Protein AF-A0A958SQ14-F1 (afdb_monomer_lite)

Foldseek 3Di:
DDDDPVLVCCLVPDDDDAPAQEEEAEQCQLPPSVLSCLVVYPHQAYEYEHDDVVSQVNNLVVLVPDPRVNRYYYD

Sequence (75 aa):
MKVGTDGVLLGAWAKIDNHHRTVLDIGSGTGIIALMLAQRSDAQEIDAVEIDPKAHEQCVENFEASPWGDRLFCY

Secondary structure (DSSP, 8-state):
-PPPHHHHHHHHHS---TT--EEEEET-TTTHHHHHHHHH---SEEEEE--SHHHHHHHHHHHHTSTTGGGEEE-

pLDDT: mean 93.9, std 6.8, range [62.19, 98.5]

Radius of gyration: 11.28 Å; chains: 1; bounding box: 25×28×24 Å

Structure (mmCIF, N/CA/C/O backbone):
data_AF-A0A958SQ14-F1
#
_entry.id   AF-A0A958SQ14-F1
#
loop_
_atom_site.group_PDB
_atom_site.id
_atom_site.type_symbol
_atom_site.label_atom_id
_atom_site.label_alt_id
_atom_site.label_comp_id
_atom_site.label_asym_id
_atom_site.label_entity_id
_atom_site.label_seq_id
_atom_site.pdbx_PDB_ins_code
_atom_site.Cartn_x
_atom_site.Cartn_y
_atom_site.Cartn_z
_atom_site.occupancy
_atom_site.B_iso_or_equiv
_atom_site.auth_seq_id
_atom_site.auth_comp_id
_atom_site.auth_asym_id
_atom_site.auth_atom_id
_atom_site.pdbx_PDB_model_num
ATOM 1 N N . MET A 1 1 ? -6.219 11.898 4.376 1.00 62.19 1 MET A N 1
ATOM 2 C CA . MET A 1 1 ? -5.047 12.538 5.037 1.00 62.19 1 MET A CA 1
ATOM 3 C C . MET A 1 1 ? -4.122 13.164 3.993 1.00 62.19 1 MET A C 1
ATOM 5 O O . MET A 1 1 ? -4.305 12.894 2.815 1.00 62.19 1 MET A O 1
ATOM 9 N N . LYS A 1 2 ? -3.156 14.013 4.384 1.00 77.06 2 LYS A N 1
ATOM 10 C CA . LYS A 1 2 ? -2.121 14.501 3.451 1.00 77.06 2 LYS A CA 1
ATOM 11 C C . LYS A 1 2 ? -1.098 13.391 3.195 1.00 77.06 2 LYS A C 1
ATOM 13 O O . LYS A 1 2 ? -0.652 12.762 4.148 1.00 77.06 2 LYS A O 1
ATOM 18 N N . VAL A 1 3 ? -0.710 13.191 1.937 1.00 84.00 3 VAL A N 1
ATOM 19 C CA . VAL A 1 3 ? 0.396 12.292 1.576 1.00 84.00 3 VAL A CA 1
ATOM 20 C C . VAL A 1 3 ? 1.718 12.979 1.920 1.00 84.00 3 VAL A C 1
ATOM 22 O O . VAL A 1 3 ? 1.950 14.116 1.508 1.00 84.00 3 VAL A O 1
ATOM 25 N N . GLY A 1 4 ? 2.560 12.313 2.711 1.00 88.19 4 GLY A N 1
ATOM 26 C CA . GLY A 1 4 ? 3.880 12.815 3.092 1.00 88.19 4 GLY A CA 1
ATOM 27 C C . GLY A 1 4 ? 4.956 12.462 2.065 1.00 88.19 4 GLY A C 1
ATOM 28 O O . GLY A 1 4 ? 4.918 11.387 1.467 1.00 88.19 4 GLY A O 1
ATOM 29 N N . THR A 1 5 ? 5.945 13.343 1.896 1.00 92.44 5 THR A N 1
ATOM 30 C CA . THR A 1 5 ? 7.097 13.114 1.006 1.00 92.44 5 THR A CA 1
ATOM 31 C C . THR A 1 5 ? 7.856 11.843 1.375 1.00 92.44 5 THR A C 1
ATOM 33 O O . THR A 1 5 ? 8.212 11.072 0.490 1.00 92.44 5 THR A O 1
ATOM 36 N N . ASP A 1 6 ? 8.045 11.587 2.670 1.00 91.81 6 ASP A N 1
ATOM 37 C CA . ASP A 1 6 ? 8.806 10.432 3.156 1.00 91.81 6 ASP A CA 1
ATOM 38 C C . ASP A 1 6 ? 8.170 9.106 2.729 1.00 91.81 6 ASP A C 1
ATOM 40 O O . ASP A 1 6 ? 8.878 8.209 2.281 1.00 91.81 6 ASP A O 1
ATOM 44 N N . GLY A 1 7 ? 6.837 9.002 2.778 1.00 90.81 7 GLY A N 1
ATOM 45 C CA . GLY A 1 7 ? 6.118 7.804 2.336 1.00 90.81 7 GLY A CA 1
ATOM 46 C C . GLY A 1 7 ? 6.280 7.548 0.836 1.00 90.81 7 GLY A C 1
ATOM 47 O O . GLY A 1 7 ? 6.514 6.416 0.419 1.00 90.81 7 GLY A O 1
ATOM 48 N N . VAL A 1 8 ? 6.247 8.608 0.022 1.00 93.12 8 VAL A N 1
ATOM 49 C CA . VAL A 1 8 ? 6.480 8.507 -1.429 1.00 93.12 8 VAL A CA 1
ATOM 50 C C . VAL A 1 8 ? 7.931 8.126 -1.727 1.00 93.12 8 VAL A C 1
ATOM 52 O O . VAL A 1 8 ? 8.182 7.257 -2.561 1.00 93.12 8 VAL A O 1
ATOM 55 N N . LEU A 1 9 ? 8.899 8.743 -1.043 1.00 95.75 9 LEU A N 1
ATOM 56 C CA . LEU A 1 9 ? 10.316 8.429 -1.224 1.00 95.75 9 LEU A CA 1
ATOM 57 C C . LEU A 1 9 ? 10.629 6.995 -0.799 1.00 95.75 9 LEU A C 1
ATOM 59 O O . LEU A 1 9 ? 11.317 6.293 -1.535 1.00 95.75 9 LEU A O 1
ATOM 63 N N . LEU A 1 10 ? 10.096 6.541 0.338 1.00 94.3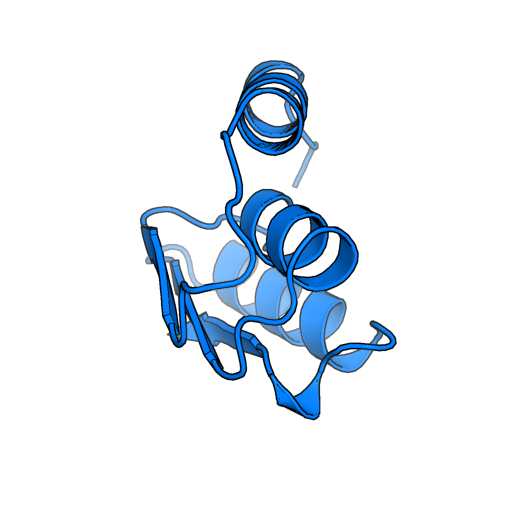1 10 LEU A N 1
ATOM 64 C CA . LEU A 1 10 ? 10.257 5.166 0.804 1.00 94.31 10 LEU A CA 1
ATOM 65 C C . LEU A 1 10 ? 9.650 4.177 -0.189 1.00 94.31 10 LEU A C 1
ATOM 67 O O . LEU A 1 10 ? 10.330 3.237 -0.600 1.00 94.31 10 LEU A O 1
ATOM 71 N N . GLY A 1 11 ? 8.414 4.430 -0.629 1.00 93.56 11 GLY A N 1
ATOM 72 C CA . GLY A 1 11 ? 7.752 3.629 -1.650 1.00 93.56 11 GLY A CA 1
ATOM 73 C C . GLY A 1 11 ? 8.613 3.520 -2.904 1.00 93.56 11 GLY A C 1
ATOM 74 O O . GLY A 1 11 ? 8.895 2.415 -3.344 1.00 93.56 11 GLY A O 1
ATOM 75 N N . ALA A 1 12 ? 9.111 4.636 -3.445 1.00 93.88 12 ALA A N 1
ATOM 76 C CA . ALA A 1 12 ? 9.940 4.648 -4.653 1.00 93.88 12 ALA A CA 1
ATOM 77 C C . ALA A 1 12 ? 11.319 3.993 -4.456 1.00 93.88 12 ALA A C 1
ATOM 79 O O . ALA A 1 12 ? 11.841 3.371 -5.383 1.00 93.88 12 ALA A O 1
ATOM 80 N N . TRP A 1 13 ? 11.907 4.125 -3.265 1.00 94.94 13 TRP A N 1
ATOM 81 C CA . TRP A 1 13 ? 13.237 3.607 -2.949 1.00 94.94 13 TRP A CA 1
ATOM 82 C C . TRP A 1 13 ? 13.232 2.111 -2.621 1.00 94.94 13 TRP A C 1
ATOM 84 O O . TRP A 1 13 ? 14.230 1.431 -2.870 1.00 94.94 13 TRP A O 1
ATOM 94 N N . ALA A 1 14 ? 12.117 1.572 -2.121 1.00 91.00 14 ALA A N 1
ATOM 95 C CA . ALA A 1 14 ? 11.986 0.152 -1.824 1.00 91.00 14 ALA A CA 1
ATOM 96 C C . ALA A 1 14 ? 12.402 -0.693 -3.039 1.00 91.00 14 ALA A C 1
ATOM 98 O O . ALA A 1 14 ? 11.856 -0.550 -4.142 1.00 91.00 14 ALA A O 1
ATOM 99 N N . LYS A 1 15 ? 13.412 -1.547 -2.838 1.00 88.88 15 LYS A N 1
ATOM 100 C CA . LYS A 1 15 ? 13.901 -2.456 -3.870 1.00 88.88 15 LYS A CA 1
ATOM 101 C C . LYS A 1 15 ? 12.918 -3.610 -3.989 1.00 88.88 15 LYS A C 1
ATOM 103 O O . LYS A 1 15 ? 12.708 -4.343 -3.031 1.00 88.88 15 LYS A O 1
ATOM 108 N N . ILE A 1 16 ? 12.368 -3.770 -5.181 1.00 85.25 16 ILE A N 1
ATOM 109 C CA . ILE A 1 16 ? 11.456 -4.854 -5.515 1.00 85.25 16 ILE A CA 1
ATOM 110 C C . ILE A 1 16 ? 12.216 -5.798 -6.435 1.00 85.25 16 ILE A C 1
ATOM 112 O O . ILE A 1 16 ? 12.780 -5.363 -7.440 1.00 85.25 16 ILE A O 1
ATOM 116 N N . ASP A 1 17 ? 12.258 -7.075 -6.077 1.00 80.31 17 ASP A N 1
ATOM 117 C CA . ASP A 1 17 ? 12.603 -8.130 -7.021 1.00 80.31 17 ASP A CA 1
ATOM 118 C C . ASP A 1 17 ? 11.339 -8.926 -7.381 1.00 80.31 17 ASP A C 1
ATOM 120 O O . ASP A 1 17 ? 10.393 -9.019 -6.594 1.00 80.31 17 ASP A O 1
ATOM 124 N N . ASN A 1 18 ? 11.310 -9.481 -8.592 1.00 72.56 18 ASN A N 1
ATOM 125 C CA . ASN A 1 18 ? 10.122 -10.137 -9.152 1.00 72.56 18 ASN A CA 1
ATOM 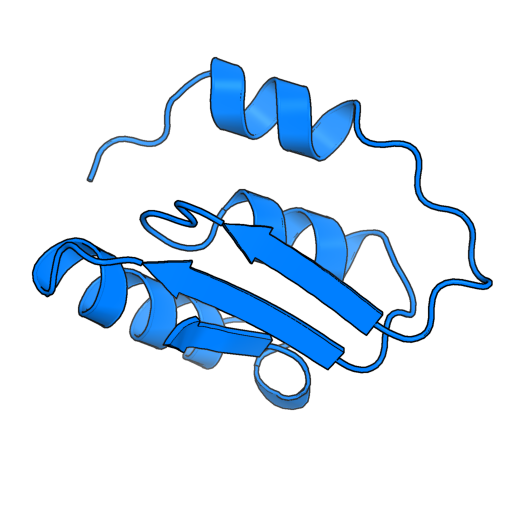126 C C . ASN A 1 18 ? 9.872 -11.541 -8.563 1.00 72.56 18 ASN A C 1
ATOM 128 O O . ASN A 1 18 ? 9.133 -12.333 -9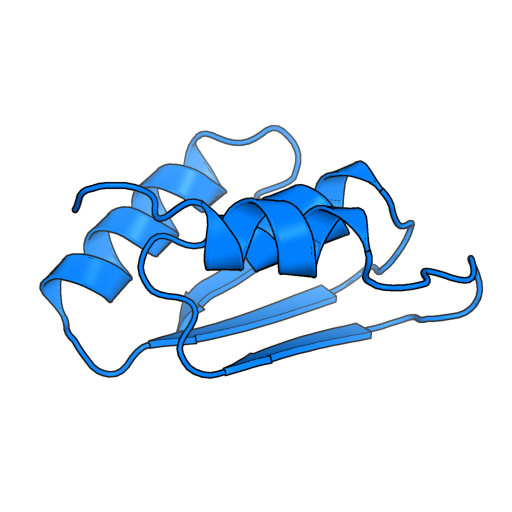.143 1.00 72.56 18 ASN A O 1
ATOM 132 N N . HIS A 1 19 ? 10.510 -11.885 -7.441 1.00 75.75 19 HIS A N 1
ATOM 133 C CA . HIS A 1 19 ? 10.346 -13.178 -6.777 1.00 75.75 19 HIS A CA 1
ATOM 134 C C . HIS A 1 19 ? 9.483 -13.097 -5.514 1.00 75.75 19 HIS A C 1
ATOM 136 O O . HIS A 1 19 ? 9.074 -14.138 -4.993 1.00 75.75 19 HIS A O 1
ATOM 142 N N . HIS A 1 20 ? 9.173 -11.892 -5.029 1.00 77.38 20 HIS A N 1
ATOM 143 C CA . HIS A 1 20 ? 8.315 -11.718 -3.863 1.00 77.38 20 HIS A CA 1
ATOM 144 C C . HIS A 1 20 ? 6.872 -12.079 -4.200 1.00 77.38 20 HIS A C 1
ATOM 146 O O . HIS A 1 20 ? 6.235 -11.466 -5.055 1.00 77.38 20 HIS A O 1
ATOM 152 N N . ARG A 1 21 ? 6.351 -13.085 -3.498 1.00 86.06 21 ARG A N 1
ATOM 153 C CA . ARG A 1 21 ? 4.968 -13.532 -3.663 1.00 86.06 21 ARG A CA 1
ATOM 154 C C . ARG A 1 21 ? 3.989 -12.688 -2.847 1.00 86.06 21 ARG A C 1
ATOM 156 O O . ARG A 1 21 ? 2.859 -12.516 -3.293 1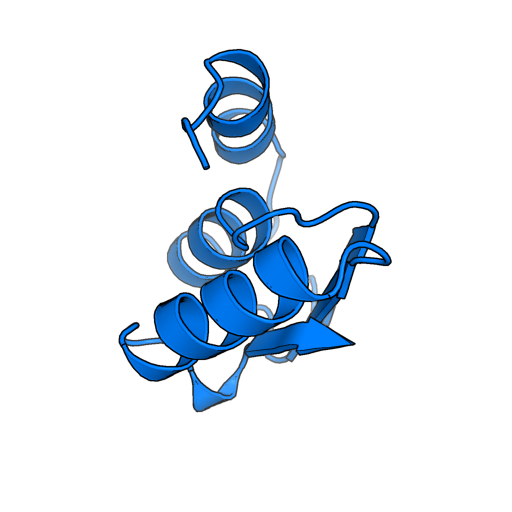.00 86.06 21 ARG A O 1
ATOM 163 N N . THR A 1 22 ? 4.436 -12.167 -1.704 1.00 94.00 22 THR A N 1
ATOM 164 C CA . THR A 1 22 ? 3.628 -11.395 -0.755 1.00 94.00 22 THR A CA 1
ATOM 165 C C . THR A 1 22 ? 4.398 -10.185 -0.215 1.00 94.00 22 THR A C 1
ATOM 167 O O . THR A 1 22 ? 5.634 -10.186 -0.195 1.00 94.00 22 THR A O 1
ATOM 170 N N . VAL A 1 23 ? 3.672 -9.149 0.208 1.00 95.06 23 VAL A N 1
ATOM 171 C CA . VAL A 1 23 ? 4.198 -7.905 0.795 1.00 95.06 23 VAL A CA 1
ATOM 172 C C . VAL A 1 23 ? 3.374 -7.549 2.031 1.00 95.06 23 VAL A C 1
ATOM 174 O O . VAL A 1 23 ? 2.163 -7.731 2.026 1.00 95.06 23 VAL A O 1
ATOM 177 N N . LEU A 1 24 ? 4.027 -6.999 3.057 1.00 96.62 24 LEU A N 1
ATOM 178 C CA . LEU A 1 24 ? 3.376 -6.477 4.258 1.00 96.62 24 LEU A CA 1
ATOM 179 C C . LEU A 1 24 ? 3.763 -5.006 4.478 1.00 96.62 24 LEU A C 1
ATOM 181 O O . LEU A 1 24 ? 4.950 -4.692 4.577 1.00 96.62 24 LEU A O 1
ATOM 185 N N . ASP A 1 25 ? 2.765 -4.131 4.584 1.00 96.50 25 ASP A N 1
ATOM 186 C CA . ASP A 1 25 ? 2.880 -2.692 4.841 1.00 96.50 25 ASP A CA 1
ATOM 187 C C . ASP A 1 25 ? 2.249 -2.343 6.202 1.00 96.50 25 ASP A C 1
ATOM 189 O O . ASP A 1 25 ? 1.031 -2.377 6.368 1.00 96.50 25 ASP A O 1
ATOM 193 N N . ILE A 1 26 ? 3.074 -2.041 7.209 1.00 97.12 26 ILE A N 1
ATOM 194 C CA . ILE A 1 26 ? 2.619 -1.768 8.583 1.00 97.12 26 ILE A CA 1
ATOM 195 C C . ILE A 1 26 ? 2.598 -0.261 8.830 1.00 97.12 26 ILE A C 1
ATOM 197 O O . ILE A 1 26 ? 3.625 0.403 8.690 1.00 97.12 26 ILE A O 1
ATOM 201 N N . GLY A 1 27 ? 1.457 0.259 9.286 1.00 95.62 27 GLY A N 1
ATOM 202 C CA . GLY A 1 27 ? 1.222 1.701 9.361 1.00 95.62 27 GLY A CA 1
ATOM 203 C C . GLY A 1 27 ? 0.940 2.269 7.974 1.00 95.62 27 GLY A C 1
ATOM 204 O O . GLY A 1 27 ? 1.549 3.259 7.567 1.00 95.62 27 GLY A O 1
ATOM 205 N N . SER A 1 28 ? 0.061 1.593 7.228 1.00 96.00 28 SER A N 1
ATOM 206 C CA . SER A 1 28 ? -0.163 1.867 5.806 1.00 96.00 28 SER A CA 1
ATOM 207 C C . SER A 1 28 ? -0.829 3.228 5.552 1.00 96.00 28 SER A C 1
ATOM 209 O O . SER A 1 28 ? -0.774 3.774 4.443 1.00 96.00 28 SER A O 1
ATOM 211 N N . GLY A 1 29 ? -1.436 3.833 6.577 1.00 96.25 29 GLY A N 1
ATOM 212 C CA . GLY A 1 29 ? -2.148 5.094 6.472 1.00 96.25 29 GLY A CA 1
ATOM 213 C C . GLY A 1 29 ? -3.248 4.991 5.424 1.00 96.25 29 GLY A C 1
ATOM 214 O O . GLY A 1 29 ? -4.186 4.226 5.576 1.00 96.25 29 GLY A O 1
ATOM 215 N N . THR A 1 30 ? -3.132 5.760 4.341 1.00 96.69 30 THR A N 1
ATOM 216 C CA . THR A 1 30 ? -4.087 5.712 3.219 1.00 96.69 30 THR A CA 1
ATOM 217 C C . THR A 1 30 ? -3.668 4.750 2.098 1.00 96.69 30 THR A C 1
ATOM 219 O O . THR A 1 30 ? -4.160 4.895 0.979 1.00 96.69 30 THR A O 1
ATOM 222 N N . GLY A 1 31 ? -2.708 3.851 2.332 1.00 96.94 31 GLY A N 1
ATOM 223 C CA . GLY A 1 31 ? -2.341 2.794 1.385 1.00 96.94 31 GLY A CA 1
ATOM 224 C C . GLY A 1 31 ? -1.328 3.177 0.305 1.00 96.94 31 GLY A C 1
ATOM 225 O O . GLY A 1 31 ? -1.142 2.430 -0.651 1.00 96.94 31 GLY A O 1
ATOM 226 N N . ILE A 1 32 ? -0.669 4.340 0.397 1.00 96.62 32 ILE A N 1
ATOM 227 C CA . ILE A 1 32 ? 0.191 4.837 -0.698 1.00 96.62 32 ILE A CA 1
ATOM 228 C C . ILE A 1 32 ? 1.365 3.901 -0.987 1.00 96.62 32 ILE A C 1
ATOM 230 O O . ILE A 1 32 ? 1.646 3.637 -2.155 1.00 96.62 32 ILE A O 1
ATOM 234 N N . ILE A 1 33 ? 2.043 3.386 0.041 1.00 96.75 33 ILE A N 1
ATOM 235 C CA . ILE A 1 33 ? 3.181 2.484 -0.170 1.00 96.75 33 ILE A CA 1
ATOM 236 C C . ILE A 1 33 ? 2.686 1.159 -0.750 1.00 96.75 33 ILE A C 1
ATOM 238 O O . ILE A 1 33 ? 3.196 0.746 -1.789 1.00 96.75 33 ILE A O 1
ATOM 242 N N . ALA A 1 34 ? 1.652 0.550 -0.165 1.00 97.25 34 ALA A N 1
ATOM 243 C CA . ALA A 1 34 ? 1.012 -0.647 -0.711 1.00 97.25 34 ALA A CA 1
ATOM 244 C C . ALA A 1 34 ? 0.619 -0.496 -2.198 1.00 97.25 34 ALA A C 1
ATOM 246 O O . ALA A 1 34 ? 0.972 -1.347 -3.013 1.00 97.25 34 ALA A O 1
ATOM 247 N N . LEU A 1 35 ? 0.004 0.626 -2.592 1.00 97.50 35 LEU A N 1
ATOM 248 C CA . LEU A 1 35 ? -0.334 0.927 -3.992 1.00 97.50 35 LEU A CA 1
ATOM 249 C C . LEU A 1 35 ? 0.906 1.048 -4.888 1.00 97.50 35 LEU A C 1
ATOM 251 O O . LEU A 1 35 ? 0.938 0.512 -5.997 1.00 97.50 35 LEU A O 1
ATOM 255 N N . MET A 1 36 ? 1.954 1.727 -4.416 1.00 96.62 36 MET A N 1
ATOM 256 C CA . MET A 1 36 ? 3.215 1.835 -5.156 1.00 96.62 36 MET A CA 1
ATOM 257 C C . MET A 1 36 ? 3.882 0.469 -5.342 1.00 96.62 36 MET A C 1
ATOM 259 O O . MET A 1 36 ? 4.466 0.209 -6.396 1.00 96.62 36 MET A O 1
ATOM 263 N N . LEU A 1 37 ? 3.804 -0.408 -4.339 1.00 95.31 37 LEU A N 1
ATOM 264 C CA . LEU A 1 37 ? 4.317 -1.774 -4.418 1.00 95.31 37 LEU A CA 1
ATOM 265 C C . LEU A 1 37 ? 3.458 -2.633 -5.357 1.00 95.31 37 LEU A C 1
ATOM 267 O O . LEU A 1 37 ? 4.022 -3.387 -6.149 1.00 95.31 37 LEU A O 1
ATOM 271 N N . ALA A 1 38 ? 2.134 -2.461 -5.365 1.00 95.81 38 ALA A N 1
ATOM 272 C CA . ALA A 1 38 ? 1.226 -3.124 -6.306 1.00 95.81 38 ALA A CA 1
ATOM 273 C C . ALA A 1 38 ? 1.540 -2.764 -7.764 1.00 95.81 38 ALA A C 1
ATOM 275 O O . ALA A 1 38 ? 1.589 -3.639 -8.629 1.00 95.81 38 ALA A O 1
ATOM 276 N N . GLN A 1 39 ? 1.824 -1.483 -8.024 1.00 95.19 39 GLN A N 1
ATOM 277 C CA . GLN A 1 39 ? 2.193 -0.992 -9.350 1.00 95.19 39 GLN A CA 1
ATOM 278 C C . GLN A 1 39 ? 3.556 -1.513 -9.822 1.00 95.19 39 GLN A C 1
ATOM 280 O O . GLN A 1 39 ? 3.756 -1.734 -11.016 1.00 95.19 39 GLN A O 1
ATOM 285 N N . ARG A 1 40 ? 4.521 -1.634 -8.907 1.00 94.00 40 ARG A N 1
ATOM 286 C CA . ARG A 1 40 ? 5.932 -1.879 -9.244 1.00 94.00 40 ARG A CA 1
ATOM 287 C C . ARG A 1 40 ? 6.367 -3.336 -9.082 1.00 94.00 40 ARG A C 1
ATOM 289 O O . ARG A 1 40 ? 7.524 -3.633 -9.367 1.00 94.00 40 ARG A O 1
ATOM 296 N N . SER A 1 41 ? 5.488 -4.219 -8.613 1.00 92.94 41 SER A N 1
ATOM 297 C CA . SER A 1 41 ? 5.785 -5.634 -8.369 1.00 92.94 41 SER A CA 1
ATOM 298 C C . SER A 1 41 ? 4.713 -6.565 -8.925 1.00 92.94 41 SER A C 1
ATOM 300 O O . SER A 1 41 ? 3.552 -6.182 -9.090 1.00 92.94 41 SER A O 1
ATOM 302 N N . ASP A 1 42 ? 5.091 -7.832 -9.084 1.00 92.38 42 ASP A N 1
ATOM 303 C CA . ASP A 1 42 ? 4.182 -8.940 -9.393 1.00 92.38 42 ASP A CA 1
ATOM 304 C C . ASP A 1 42 ? 3.667 -9.660 -8.126 1.00 92.38 42 ASP A C 1
ATOM 306 O O . ASP A 1 42 ? 3.122 -10.764 -8.218 1.00 92.38 42 ASP A O 1
ATOM 310 N N . ALA A 1 43 ? 3.836 -9.062 -6.936 1.00 93.75 43 ALA A N 1
ATOM 311 C CA . ALA A 1 43 ? 3.403 -9.652 -5.667 1.00 93.75 43 ALA A CA 1
ATOM 312 C C . ALA A 1 43 ? 1.896 -9.923 -5.678 1.00 93.75 43 ALA A C 1
ATOM 314 O O . ALA A 1 43 ? 1.097 -9.004 -5.825 1.00 93.75 43 ALA A O 1
ATOM 315 N N . GLN A 1 44 ? 1.487 -11.177 -5.526 1.00 94.44 44 GLN A N 1
ATOM 316 C CA . GLN A 1 44 ? 0.083 -11.564 -5.688 1.00 94.44 44 GLN A CA 1
ATOM 317 C C . GLN A 1 44 ? -0.798 -11.096 -4.524 1.00 94.44 44 GLN A C 1
ATOM 319 O O . GLN A 1 44 ? -2.007 -10.999 -4.687 1.00 94.44 44 GLN A O 1
ATOM 324 N N . GLU A 1 45 ? -0.188 -10.786 -3.384 1.00 96.38 45 GLU A N 1
ATOM 325 C CA . GLU A 1 45 ? -0.876 -10.398 -2.157 1.00 96.38 45 GLU A CA 1
ATOM 326 C C . GLU A 1 45 ? -0.083 -9.297 -1.450 1.00 96.38 45 GLU A C 1
ATOM 328 O O . GLU A 1 45 ? 1.137 -9.401 -1.281 1.00 96.38 45 GLU A O 1
ATOM 333 N N . ILE A 1 46 ? -0.767 -8.218 -1.088 1.00 97.56 46 ILE A N 1
ATOM 334 C CA . ILE A 1 46 ? -0.203 -7.071 -0.388 1.00 97.56 46 ILE A CA 1
ATOM 335 C C . ILE A 1 46 ? -1.128 -6.753 0.780 1.00 97.56 46 ILE A C 1
ATOM 337 O O . ILE A 1 46 ? -2.220 -6.212 0.595 1.00 97.56 46 ILE A O 1
ATOM 341 N N . ASP A 1 47 ? -0.659 -7.084 1.976 1.00 98.25 47 ASP A N 1
ATOM 342 C CA . ASP A 1 47 ? -1.362 -6.822 3.220 1.00 98.25 47 ASP A CA 1
ATOM 343 C C . ASP A 1 47 ? -0.924 -5.471 3.784 1.00 98.25 47 ASP A C 1
ATOM 345 O O . ASP A 1 47 ? 0.263 -5.206 3.976 1.00 98.25 47 ASP A O 1
ATOM 349 N N . ALA A 1 48 ? -1.893 -4.618 4.077 1.00 98.12 48 ALA A N 1
ATOM 350 C CA . ALA A 1 48 ? -1.725 -3.332 4.725 1.00 98.12 48 ALA A CA 1
ATOM 351 C C . ALA A 1 48 ? -2.363 -3.378 6.115 1.00 98.12 48 ALA A C 1
ATOM 353 O O . ALA A 1 48 ? -3.491 -3.839 6.259 1.00 98.12 48 ALA A O 1
ATOM 354 N N . VAL A 1 49 ? -1.659 -2.892 7.135 1.00 98.44 49 VAL A N 1
ATOM 355 C CA . VAL A 1 49 ? -2.168 -2.815 8.512 1.00 98.44 49 VAL A CA 1
ATOM 356 C C . VAL A 1 49 ? -2.250 -1.355 8.931 1.00 98.44 49 VAL A C 1
ATOM 358 O O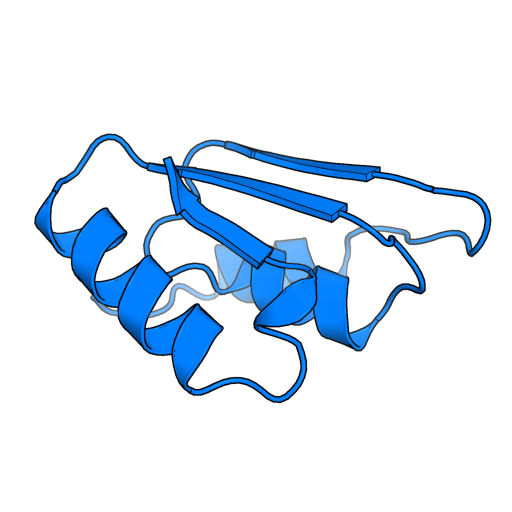 . VAL A 1 49 ? -1.228 -0.659 8.938 1.00 98.44 49 VAL A O 1
ATOM 361 N N . GLU A 1 50 ? -3.440 -0.896 9.311 1.00 97.75 50 GLU A N 1
ATOM 362 C CA . GLU A 1 50 ? -3.674 0.465 9.789 1.00 97.75 50 GLU A CA 1
ATOM 363 C C . GLU A 1 50 ? -4.611 0.486 11.003 1.00 97.75 50 GLU A C 1
ATOM 365 O O . GLU A 1 50 ? -5.719 -0.034 10.981 1.00 97.75 50 GLU A O 1
ATOM 370 N N . ILE A 1 51 ? -4.156 1.118 12.086 1.00 97.88 51 ILE A N 1
ATOM 371 C CA . ILE A 1 51 ? -4.876 1.137 13.364 1.00 97.88 51 ILE A CA 1
ATOM 372 C C . ILE A 1 51 ? -5.868 2.299 13.462 1.00 97.88 51 ILE A C 1
ATOM 374 O O . ILE A 1 51 ? -6.828 2.219 14.229 1.00 97.88 51 ILE A O 1
ATOM 378 N N . ASP A 1 52 ? -5.633 3.396 12.735 1.00 97.44 52 ASP A N 1
ATOM 379 C CA . ASP A 1 52 ? -6.557 4.523 12.694 1.00 97.44 52 ASP A CA 1
ATOM 380 C C . ASP A 1 52 ? -7.752 4.202 11.776 1.00 97.44 52 ASP A C 1
ATOM 382 O O . ASP A 1 52 ? -7.566 4.037 10.570 1.00 97.44 52 ASP A O 1
ATOM 386 N N . PRO A 1 53 ? -8.996 4.179 12.293 1.00 97.19 53 PRO A N 1
ATOM 387 C CA . PRO A 1 53 ? -10.155 3.765 11.501 1.00 97.19 53 PRO A CA 1
ATOM 388 C C . PRO A 1 53 ? -10.420 4.639 10.271 1.00 97.19 53 PRO A C 1
ATOM 390 O O . PRO A 1 53 ? -10.867 4.141 9.247 1.00 97.19 53 PRO A O 1
ATOM 393 N N . LYS A 1 54 ? -10.130 5.945 10.338 1.00 97.06 54 LYS A N 1
ATOM 394 C CA . LYS A 1 54 ? -10.362 6.850 9.199 1.00 97.06 54 LYS A CA 1
ATOM 395 C C . LYS A 1 54 ? -9.315 6.652 8.111 1.00 97.06 54 LYS A C 1
ATOM 397 O O . LYS A 1 54 ? -9.606 6.812 6.928 1.00 97.06 54 LYS A O 1
ATOM 402 N N . ALA A 1 55 ? -8.078 6.376 8.513 1.00 97.06 55 ALA A N 1
ATOM 403 C CA . ALA A 1 55 ? -7.009 6.019 7.600 1.00 97.06 55 ALA A CA 1
ATOM 404 C C . ALA A 1 55 ? -7.301 4.671 6.932 1.00 97.06 55 ALA A C 1
ATOM 406 O O . ALA A 1 55 ? -7.227 4.601 5.709 1.00 97.06 55 ALA A O 1
ATOM 407 N N . HIS A 1 56 ? -7.727 3.673 7.714 1.00 98.12 56 HIS A N 1
ATOM 408 C CA . HIS A 1 56 ? -8.185 2.369 7.231 1.00 98.12 56 HIS A CA 1
ATOM 409 C C . HIS A 1 56 ? -9.314 2.497 6.201 1.00 98.12 56 HIS A C 1
ATOM 411 O O . HIS A 1 56 ? -9.148 2.027 5.078 1.00 98.12 56 HIS A O 1
ATOM 417 N N . GLU A 1 57 ? -10.404 3.205 6.522 1.00 98.19 57 GLU A N 1
ATOM 418 C CA . GLU A 1 57 ? -11.527 3.422 5.594 1.00 98.19 57 GLU A CA 1
ATOM 419 C C . GLU A 1 57 ? -11.038 4.026 4.271 1.00 98.19 57 GLU A C 1
ATOM 421 O O . GLU A 1 57 ? -11.330 3.517 3.190 1.00 98.19 57 GLU A O 1
ATOM 426 N N . GLN A 1 58 ? -10.200 5.063 4.351 1.00 97.88 58 GLN A N 1
ATOM 427 C CA . GLN A 1 58 ? -9.639 5.693 3.160 1.00 97.88 58 GLN A CA 1
ATOM 428 C C . GLN A 1 58 ? -8.683 4.770 2.389 1.00 97.88 58 GLN A C 1
ATOM 430 O O . GLN A 1 58 ? -8.585 4.878 1.167 1.00 97.88 58 GLN A O 1
ATOM 435 N N . CYS A 1 59 ? -7.941 3.908 3.085 1.00 98.19 59 CYS A N 1
ATOM 436 C CA . CYS A 1 59 ? -7.052 2.916 2.492 1.00 98.19 59 CYS A CA 1
ATOM 437 C C . CYS A 1 59 ? -7.849 1.903 1.667 1.00 98.19 59 CYS A C 1
ATOM 439 O O . CYS A 1 59 ? -7.532 1.695 0.497 1.00 98.19 59 CYS A O 1
ATOM 441 N N . VAL A 1 60 ? -8.933 1.362 2.237 1.00 98.50 60 VAL A N 1
ATOM 442 C CA . VAL A 1 60 ? -9.860 0.456 1.543 1.00 98.50 60 VAL A CA 1
ATOM 443 C C . VAL A 1 60 ? -10.448 1.132 0.306 1.00 98.50 60 VAL A C 1
ATOM 445 O O . VAL A 1 60 ? -10.327 0.589 -0.789 1.00 98.50 60 VAL A O 1
ATOM 448 N N . GLU A 1 61 ? -10.982 2.350 0.441 1.00 98.31 61 GLU A N 1
ATOM 449 C CA . GLU A 1 61 ? -11.512 3.115 -0.699 1.00 98.31 61 GLU A CA 1
ATOM 450 C C . GLU A 1 61 ? -10.463 3.301 -1.810 1.00 98.31 61 GLU A C 1
ATOM 452 O O . GLU A 1 61 ? -10.758 3.148 -2.997 1.00 98.31 61 GLU A O 1
ATOM 457 N N . ASN A 1 62 ? -9.217 3.616 -1.440 1.00 98.06 62 ASN A N 1
ATOM 458 C CA . ASN A 1 62 ? -8.130 3.789 -2.400 1.00 98.06 62 ASN A CA 1
ATOM 459 C C . ASN A 1 62 ? -7.746 2.473 -3.088 1.00 98.06 62 ASN A C 1
ATOM 461 O O . ASN A 1 62 ? -7.423 2.484 -4.277 1.00 98.06 62 ASN A O 1
ATOM 465 N N . PHE A 1 63 ? -7.757 1.354 -2.362 1.00 98.44 63 PHE A N 1
ATOM 466 C CA . PHE A 1 63 ? -7.473 0.031 -2.916 1.00 98.44 63 PHE A CA 1
ATOM 467 C C . PHE A 1 63 ? -8.557 -0.395 -3.905 1.00 98.44 63 PHE A C 1
ATOM 469 O O . PHE A 1 63 ? -8.223 -0.765 -5.033 1.00 98.44 63 PHE A O 1
ATOM 476 N N . GLU A 1 64 ? -9.830 -0.254 -3.531 1.00 98.38 64 GLU A N 1
ATOM 477 C CA . GLU A 1 64 ? -10.990 -0.566 -4.377 1.00 98.38 64 GLU A CA 1
ATOM 478 C C . GLU A 1 64 ? -11.040 0.296 -5.646 1.00 98.38 64 GLU A C 1
ATOM 480 O O . GLU A 1 64 ? -11.401 -0.185 -6.720 1.00 98.38 64 GLU A O 1
ATOM 485 N N . ALA A 1 65 ? -10.636 1.565 -5.554 1.00 98.25 65 ALA A N 1
ATOM 486 C CA . ALA A 1 65 ? -10.565 2.470 -6.699 1.00 98.25 65 ALA A CA 1
ATOM 487 C C . ALA A 1 65 ? -9.343 2.230 -7.609 1.00 98.25 65 ALA A C 1
ATOM 489 O O . ALA A 1 65 ? -9.225 2.857 -8.668 1.00 98.25 65 ALA A O 1
ATOM 490 N N . SER A 1 66 ? -8.409 1.363 -7.208 1.00 98.19 66 SER A N 1
ATOM 491 C CA . SER A 1 66 ? -7.171 1.115 -7.945 1.00 98.19 66 SER A CA 1
ATOM 492 C C . SER A 1 66 ? -7.296 -0.050 -8.940 1.00 98.19 66 SER A C 1
ATOM 494 O O . SER A 1 66 ? -8.070 -0.980 -8.721 1.00 98.19 66 SER A O 1
ATOM 496 N N . PRO A 1 67 ? -6.460 -0.095 -9.998 1.00 98.12 67 PRO A N 1
ATOM 497 C CA . PRO A 1 67 ? -6.379 -1.253 -10.896 1.00 98.12 67 PRO A CA 1
ATOM 498 C C . PRO A 1 67 ? -5.878 -2.553 -10.242 1.00 98.12 67 PRO A C 1
ATOM 500 O O . PRO A 1 67 ? -5.821 -3.577 -10.919 1.00 98.12 67 PRO A O 1
ATOM 503 N N . TRP A 1 68 ? -5.457 -2.513 -8.973 1.00 97.88 68 TRP A N 1
ATOM 504 C CA . TRP A 1 68 ? -4.833 -3.634 -8.264 1.00 97.88 68 TRP A CA 1
ATOM 505 C C . TRP A 1 68 ? -5.640 -4.103 -7.049 1.00 97.88 68 TRP A C 1
ATOM 507 O O . TRP A 1 68 ? -5.094 -4.836 -6.228 1.00 97.88 68 TRP A O 1
ATOM 517 N N . GLY A 1 69 ? -6.910 -3.696 -6.928 1.00 97.38 69 GLY A N 1
ATOM 518 C CA . GLY A 1 69 ? -7.756 -4.005 -5.769 1.00 97.38 69 GLY A CA 1
ATOM 519 C C . GLY A 1 69 ? -7.807 -5.496 -5.416 1.00 97.38 69 GLY A C 1
ATOM 520 O O . GLY A 1 69 ? -7.743 -5.840 -4.244 1.00 97.38 69 GLY A O 1
ATOM 521 N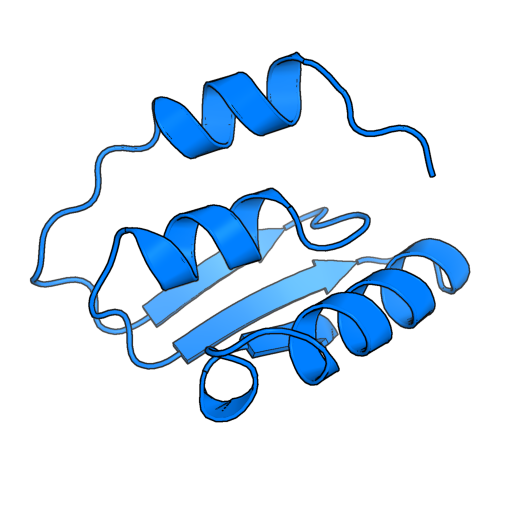 N . ASP A 1 70 ? -7.777 -6.386 -6.414 1.00 97.44 70 ASP A N 1
ATOM 522 C CA . ASP A 1 70 ? -7.784 -7.848 -6.212 1.00 97.44 70 ASP A CA 1
ATOM 523 C C . ASP A 1 70 ? -6.555 -8.394 -5.454 1.00 97.44 70 ASP A C 1
ATOM 525 O O . ASP A 1 70 ? -6.549 -9.550 -5.033 1.00 97.44 70 ASP A O 1
ATOM 529 N N . ARG A 1 71 ? -5.492 -7.592 -5.318 1.00 97.38 71 ARG A N 1
ATOM 530 C CA . ARG A 1 71 ? -4.222 -7.968 -4.676 1.00 97.38 71 ARG A CA 1
ATOM 531 C C . ARG A 1 71 ? -3.996 -7.261 -3.337 1.00 97.38 71 ARG A C 1
ATOM 533 O O . ARG A 1 71 ? -2.985 -7.532 -2.695 1.00 97.38 71 ARG A O 1
ATOM 540 N N . LEU A 1 72 ? -4.856 -6.315 -2.962 1.00 98.50 72 LEU A N 1
ATOM 541 C CA . LEU A 1 72 ? -4.623 -5.363 -1.876 1.00 98.50 72 LEU A CA 1
ATOM 542 C C . LEU A 1 72 ? -5.653 -5.547 -0.760 1.00 98.50 72 LEU A C 1
ATOM 544 O O . LEU A 1 72 ? -6.854 -5.427 -0.991 1.00 98.50 72 LEU A O 1
ATOM 548 N N . PHE A 1 73 ? -5.177 -5.768 0.463 1.00 98.31 73 PHE A N 1
ATOM 549 C CA . PHE A 1 73 ? -6.023 -5.998 1.634 1.00 98.31 73 PHE A CA 1
ATOM 550 C C . PHE A 1 73 ? -5.624 -5.037 2.751 1.00 98.31 73 PHE A C 1
ATOM 552 O O . PHE A 1 73 ? -4.444 -4.938 3.069 1.00 98.31 73 PHE A O 1
ATOM 559 N N . CYS A 1 74 ? -6.581 -4.316 3.344 1.00 98.31 74 CYS A N 1
ATOM 560 C CA . CYS A 1 74 ? -6.322 -3.424 4.478 1.00 98.31 74 CYS A CA 1
ATOM 561 C C . CYS A 1 74 ? -7.024 -3.932 5.743 1.00 98.31 74 CYS A C 1
ATOM 563 O O . CYS A 1 74 ? -8.252 -4.066 5.758 1.00 98.31 74 CYS A O 1
ATOM 565 N N . TYR A 1 75 ? -6.244 -4.165 6.799 1.00 97.12 75 TYR A N 1
ATOM 566 C CA . TYR A 1 75 ? -6.680 -4.652 8.111 1.00 97.12 75 TYR A CA 1
ATOM 567 C C . TYR A 1 75 ? -6.534 -3.590 9.193 1.00 97.12 75 TYR A C 1
ATOM 569 O O . TYR A 1 75 ? -5.565 -2.796 9.114 1.00 97.12 75 TYR A O 1
#